Protein AF-A0A7V9N2S7-F1 (afdb_monomer)

Mean predicted aligned error: 4.81 Å

Sequence (140 aa):
MVDDIVEALSARYGKDWARDTGANVRFAIEAERLVSNITDAHMIGEPEIEEYHVTLQFWVDRPISDLMTADRVAFEIFARISIEIFYSERRFVEGAIVYPFVTGTSRHGHSGSVILAGPHAAEFSERFRQRLVGGPRFHA

Structure (mmCIF, N/CA/C/O backbone):
data_AF-A0A7V9N2S7-F1
#
_entry.id   AF-A0A7V9N2S7-F1
#
loop_
_atom_site.group_PDB
_atom_site.id
_atom_site.type_symbol
_atom_site.label_atom_id
_atom_site.label_alt_id
_atom_site.label_comp_id
_atom_site.label_asym_id
_atom_site.label_entity_id
_atom_site.label_seq_id
_atom_site.pdbx_PDB_ins_code
_atom_site.Cartn_x
_atom_site.Cartn_y
_atom_site.Cartn_z
_atom_site.occupancy
_atom_site.B_iso_or_equiv
_atom_site.auth_seq_id
_atom_site.auth_comp_id
_atom_site.auth_asym_id
_atom_site.auth_atom_id
_atom_site.pdbx_PDB_model_num
ATOM 1 N N . MET A 1 1 ? 11.698 -10.371 3.401 1.00 85.31 1 MET A N 1
ATOM 2 C CA . MET A 1 1 ? 10.676 -11.022 2.552 1.00 85.31 1 MET A CA 1
ATOM 3 C C . MET A 1 1 ? 10.270 -10.128 1.389 1.00 85.31 1 MET A C 1
ATOM 5 O O . MET A 1 1 ? 10.692 -10.443 0.289 1.00 85.31 1 MET A O 1
ATOM 9 N N . VAL A 1 2 ? 9.554 -9.003 1.576 1.00 92.31 2 VAL A N 1
ATOM 10 C CA . VAL A 1 2 ? 9.367 -8.018 0.472 1.00 92.31 2 VAL A CA 1
ATOM 11 C C . VAL A 1 2 ? 10.697 -7.606 -0.168 1.00 92.31 2 VAL A C 1
ATOM 13 O O . VAL A 1 2 ? 10.810 -7.648 -1.388 1.00 92.31 2 VAL A O 1
ATOM 16 N N . ASP A 1 3 ? 11.711 -7.289 0.637 1.00 91.81 3 ASP A N 1
ATOM 17 C CA . ASP A 1 3 ? 13.019 -6.856 0.123 1.00 91.81 3 ASP A CA 1
ATOM 18 C C . ASP A 1 3 ? 13.698 -7.944 -0.722 1.00 91.81 3 ASP A C 1
ATOM 20 O O . ASP A 1 3 ? 14.255 -7.651 -1.777 1.00 91.81 3 ASP A O 1
ATOM 24 N N . ASP A 1 4 ? 13.551 -9.214 -0.328 1.00 95.25 4 ASP A N 1
ATOM 25 C CA . ASP A 1 4 ? 14.066 -10.365 -1.082 1.00 95.25 4 ASP A CA 1
ATOM 26 C C . ASP A 1 4 ? 13.352 -10.501 -2.441 1.00 95.25 4 ASP A C 1
ATOM 28 O O . ASP A 1 4 ? 13.965 -10.847 -3.451 1.00 95.25 4 ASP A O 1
ATOM 32 N N . ILE A 1 5 ? 12.047 -10.196 -2.491 1.00 96.00 5 ILE A N 1
ATOM 33 C CA . ILE A 1 5 ? 11.273 -10.158 -3.739 1.00 96.00 5 ILE A CA 1
ATOM 34 C C . ILE A 1 5 ? 11.741 -9.002 -4.630 1.00 96.00 5 ILE A C 1
ATOM 36 O O . ILE A 1 5 ? 11.928 -9.205 -5.831 1.00 96.00 5 ILE A O 1
ATOM 40 N N . VAL A 1 6 ? 11.980 -7.812 -4.067 1.00 95.12 6 VAL A N 1
ATOM 41 C CA . VAL A 1 6 ? 12.543 -6.671 -4.812 1.00 95.12 6 VAL A CA 1
ATOM 42 C C . VAL A 1 6 ? 13.917 -7.023 -5.376 1.00 95.12 6 VAL A C 1
ATOM 44 O O . VAL A 1 6 ? 14.176 -6.756 -6.552 1.00 95.12 6 VAL A O 1
ATOM 47 N N . GLU A 1 7 ? 14.786 -7.649 -4.583 1.00 95.75 7 GLU A N 1
ATOM 48 C CA . GLU A 1 7 ? 16.115 -8.081 -5.015 1.00 95.75 7 GLU A CA 1
ATOM 49 C C . GLU A 1 7 ? 16.024 -9.100 -6.158 1.00 95.75 7 GLU A C 1
ATOM 51 O O . GLU A 1 7 ? 16.657 -8.918 -7.201 1.00 95.75 7 GLU A O 1
ATOM 56 N N . ALA A 1 8 ? 15.179 -10.125 -6.019 1.00 96.75 8 ALA A N 1
ATOM 57 C CA . ALA A 1 8 ? 14.982 -11.145 -7.045 1.00 96.75 8 ALA A CA 1
ATOM 58 C C . ALA A 1 8 ? 14.440 -10.562 -8.363 1.00 96.75 8 ALA A C 1
ATOM 60 O O . ALA A 1 8 ? 14.900 -10.924 -9.451 1.00 96.75 8 ALA A O 1
ATOM 61 N N . LEU A 1 9 ? 13.477 -9.641 -8.287 1.00 96.56 9 LEU A N 1
ATOM 62 C CA . LEU A 1 9 ? 12.905 -8.984 -9.463 1.00 96.56 9 LEU A CA 1
ATOM 63 C C . LEU A 1 9 ? 13.897 -8.007 -10.104 1.00 96.56 9 LEU A C 1
ATOM 65 O O . LEU A 1 9 ? 14.000 -7.970 -11.328 1.00 96.56 9 LEU A O 1
ATOM 69 N N . SER A 1 10 ? 14.698 -7.301 -9.306 1.00 96.38 10 SER A N 1
ATOM 70 C CA . SER A 1 10 ? 15.764 -6.422 -9.802 1.00 96.38 10 SER A CA 1
ATOM 71 C C . SER A 1 10 ? 16.902 -7.220 -10.451 1.00 96.38 10 SER A C 1
ATOM 73 O O . SER A 1 10 ? 17.447 -6.818 -11.477 1.00 96.38 10 SER A O 1
ATOM 75 N N . ALA A 1 11 ? 17.233 -8.404 -9.931 1.00 97.19 11 ALA A N 1
ATOM 76 C CA . ALA A 1 11 ? 18.180 -9.309 -10.582 1.00 97.19 11 ALA A CA 1
ATOM 77 C C . ALA A 1 11 ? 17.673 -9.792 -11.955 1.00 97.19 11 ALA A C 1
ATOM 79 O O . ALA A 1 11 ? 18.472 -10.013 -12.865 1.00 97.19 11 ALA A O 1
ATOM 80 N N . ARG A 1 12 ? 16.350 -9.929 -12.117 1.00 96.81 12 ARG A N 1
ATOM 81 C CA . ARG A 1 12 ? 15.704 -10.379 -13.358 1.00 96.81 12 ARG A CA 1
ATOM 82 C C . ARG A 1 12 ? 15.500 -9.265 -14.389 1.00 96.81 12 ARG A C 1
ATOM 84 O O . ARG A 1 12 ? 15.731 -9.502 -15.571 1.00 96.81 12 ARG A O 1
ATOM 91 N N . TYR A 1 13 ? 15.023 -8.096 -13.966 1.00 96.50 13 TYR A N 1
ATOM 92 C CA . TYR A 1 13 ? 14.586 -7.010 -14.855 1.00 96.50 13 TYR A CA 1
ATOM 93 C C . TYR A 1 13 ? 15.558 -5.823 -14.914 1.00 96.50 13 TYR A C 1
ATOM 95 O O . TYR A 1 13 ? 15.420 -4.967 -15.784 1.00 96.50 13 TYR A O 1
ATOM 103 N N . GLY A 1 14 ? 16.573 -5.791 -14.047 1.00 96.62 14 GLY A N 1
ATOM 104 C CA . GLY A 1 14 ? 17.611 -4.761 -14.005 1.00 96.62 14 GLY A CA 1
ATOM 105 C C . GLY A 1 14 ? 17.764 -4.153 -12.610 1.00 96.62 14 GLY A C 1
ATOM 106 O O . GLY A 1 14 ? 16.790 -3.980 -11.883 1.00 96.62 14 GLY A O 1
ATOM 107 N N . LYS A 1 15 ? 18.997 -3.793 -12.231 1.00 93.31 15 LYS A N 1
ATOM 108 C CA . LYS A 1 15 ? 19.309 -3.280 -10.880 1.00 93.31 15 LYS A CA 1
ATOM 109 C C . LYS A 1 15 ? 18.559 -1.994 -10.513 1.00 93.31 15 LYS A C 1
ATOM 111 O O . LYS A 1 15 ? 18.319 -1.758 -9.334 1.00 93.31 15 LYS A O 1
ATOM 116 N N . ASP A 1 16 ? 18.176 -1.206 -11.513 1.00 93.19 16 ASP A N 1
ATOM 117 C CA . ASP A 1 16 ? 17.456 0.057 -11.334 1.00 93.19 16 ASP A CA 1
ATOM 118 C C . ASP A 1 16 ? 15.935 -0.089 -11.509 1.00 93.19 16 ASP A C 1
ATOM 120 O O . ASP A 1 16 ? 15.214 0.903 -11.489 1.00 93.19 16 ASP A O 1
ATOM 124 N N . TRP A 1 17 ? 15.427 -1.319 -11.655 1.00 95.94 17 TRP A N 1
ATOM 125 C CA . TRP A 1 17 ? 14.020 -1.601 -11.961 1.00 95.94 17 TRP A CA 1
ATOM 126 C C . TRP A 1 17 ? 13.040 -0.941 -10.979 1.00 95.94 17 TRP A C 1
ATOM 128 O O . TRP A 1 17 ? 12.066 -0.336 -11.419 1.00 95.94 17 TRP A O 1
ATOM 138 N N . ALA A 1 18 ? 13.321 -0.997 -9.672 1.00 93.81 18 ALA A N 1
ATOM 139 C CA . ALA A 1 18 ? 12.513 -0.351 -8.629 1.00 93.81 18 ALA A CA 1
ATOM 140 C C . ALA A 1 18 ? 12.963 1.087 -8.281 1.00 93.81 18 ALA A C 1
ATOM 142 O O . ALA A 1 18 ? 12.350 1.746 -7.444 1.00 93.81 18 ALA A O 1
ATOM 143 N N . ARG A 1 19 ? 14.048 1.582 -8.898 1.00 94.81 19 ARG A N 1
ATOM 144 C CA . ARG A 1 19 ? 14.729 2.845 -8.539 1.00 94.81 19 ARG A CA 1
ATOM 145 C C . ARG A 1 19 ? 14.516 3.967 -9.554 1.00 94.81 19 ARG A C 1
ATOM 147 O O . ARG A 1 19 ? 15.190 4.993 -9.504 1.00 94.81 19 ARG A O 1
ATOM 154 N N . ASP A 1 20 ? 13.583 3.798 -10.484 1.00 94.50 20 ASP A N 1
ATOM 155 C CA . ASP A 1 20 ? 13.221 4.859 -11.420 1.00 94.50 20 ASP A CA 1
ATOM 156 C C . ASP A 1 20 ? 12.347 5.907 -10.712 1.00 94.50 20 ASP A C 1
ATOM 158 O O . ASP A 1 20 ? 11.137 5.731 -10.548 1.00 94.50 20 ASP A O 1
ATOM 162 N N . THR A 1 21 ? 12.958 7.027 -10.304 1.00 94.38 21 THR A N 1
ATOM 163 C CA . THR A 1 21 ? 12.261 8.147 -9.646 1.00 94.38 21 THR A CA 1
ATOM 164 C C . THR A 1 21 ? 11.068 8.635 -10.456 1.00 94.38 21 THR A C 1
ATOM 166 O O . THR A 1 21 ? 10.004 8.898 -9.901 1.00 94.38 21 THR A O 1
ATOM 169 N N . GLY A 1 22 ? 11.226 8.766 -11.775 1.00 95.25 22 GLY A N 1
ATOM 170 C CA . GLY A 1 22 ? 10.173 9.289 -12.637 1.00 95.25 22 GLY A CA 1
ATOM 171 C C . GLY A 1 22 ? 8.987 8.333 -12.715 1.00 95.25 22 GLY A C 1
ATOM 172 O O . GLY A 1 22 ? 7.838 8.776 -12.713 1.00 95.25 22 GLY A O 1
ATOM 173 N N . ALA A 1 23 ? 9.253 7.028 -12.769 1.00 95.31 23 ALA A N 1
ATOM 174 C CA . ALA A 1 23 ? 8.216 6.007 -12.726 1.00 95.31 23 ALA A CA 1
ATOM 175 C C . ALA A 1 23 ? 7.514 5.967 -11.362 1.00 95.31 23 ALA A C 1
ATOM 177 O O . ALA A 1 23 ? 6.287 5.932 -11.335 1.00 95.31 23 ALA A O 1
ATOM 178 N N . ASN A 1 24 ? 8.258 6.051 -10.256 1.00 96.69 24 ASN A N 1
ATOM 179 C CA . ASN A 1 24 ? 7.692 6.044 -8.904 1.00 96.69 24 ASN A CA 1
ATOM 180 C C . ASN A 1 24 ? 6.831 7.281 -8.619 1.00 96.69 24 ASN A C 1
ATOM 182 O O . ASN A 1 24 ? 5.743 7.142 -8.070 1.00 96.69 24 ASN A O 1
ATOM 186 N N . VAL A 1 25 ? 7.245 8.471 -9.069 1.00 97.00 25 VAL A N 1
ATOM 187 C CA . VAL A 1 25 ? 6.427 9.693 -8.961 1.00 97.00 25 VAL A CA 1
ATOM 188 C C . VAL A 1 25 ? 5.125 9.559 -9.751 1.00 97.00 25 VAL A C 1
ATOM 190 O O . VAL A 1 25 ? 4.054 9.856 -9.229 1.00 97.00 25 VAL A O 1
ATOM 193 N N . ARG A 1 26 ? 5.183 9.072 -11.000 1.00 96.69 26 ARG A N 1
ATOM 194 C CA . ARG A 1 26 ? 3.966 8.848 -11.802 1.00 96.69 26 ARG A CA 1
ATOM 195 C C . ARG A 1 26 ? 3.048 7.808 -11.169 1.00 96.69 26 ARG A C 1
ATOM 197 O O . ARG A 1 26 ? 1.838 8.004 -11.166 1.00 96.69 26 ARG A O 1
ATOM 204 N N . PHE A 1 27 ? 3.618 6.725 -10.647 1.00 96.88 27 PHE A N 1
ATOM 205 C CA . PHE A 1 27 ? 2.868 5.692 -9.944 1.00 96.88 27 PHE A CA 1
ATOM 206 C C . PHE A 1 27 ? 2.169 6.254 -8.707 1.00 96.88 27 PHE A C 1
ATOM 208 O O . PHE A 1 27 ? 0.988 5.996 -8.533 1.00 96.88 27 PHE A O 1
ATOM 215 N N . ALA A 1 28 ? 2.855 7.054 -7.891 1.00 96.62 28 ALA A N 1
ATOM 216 C CA . ALA A 1 28 ? 2.289 7.647 -6.684 1.00 96.62 28 ALA A CA 1
ATOM 217 C C . ALA A 1 28 ? 1.089 8.562 -6.989 1.00 96.62 28 ALA A C 1
ATOM 219 O O . ALA A 1 28 ? 0.022 8.380 -6.406 1.00 96.62 28 ALA A O 1
ATOM 220 N N . ILE A 1 29 ? 1.236 9.471 -7.961 1.00 96.44 29 ILE A N 1
ATOM 221 C CA . ILE A 1 29 ? 0.159 10.373 -8.412 1.00 96.44 29 ILE A CA 1
ATOM 222 C C . ILE A 1 29 ? -1.045 9.573 -8.928 1.00 96.44 29 ILE A C 1
ATOM 224 O O . ILE A 1 29 ? -2.200 9.870 -8.622 1.00 96.44 29 ILE A O 1
ATOM 228 N N . GLU A 1 30 ? -0.789 8.544 -9.734 1.00 95.88 30 GLU A N 1
ATOM 229 C CA . GLU A 1 30 ? -1.859 7.724 -10.294 1.00 95.88 30 GLU A CA 1
ATOM 230 C C . GLU A 1 30 ? -2.526 6.852 -9.221 1.00 95.88 30 GLU A C 1
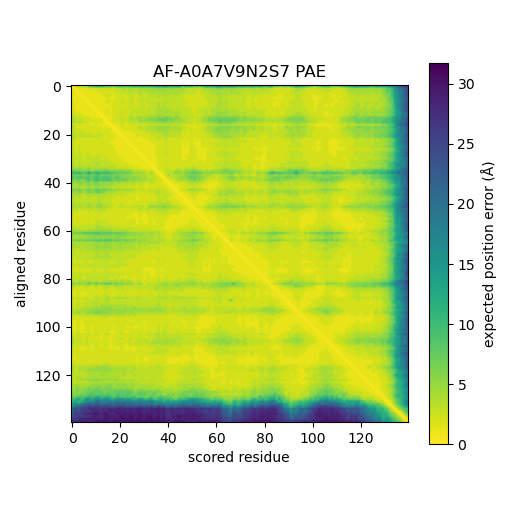ATOM 232 O O . GLU A 1 30 ? -3.749 6.714 -9.214 1.00 95.88 30 GLU A O 1
ATOM 237 N N . ALA A 1 31 ? -1.750 6.313 -8.279 1.00 95.75 31 ALA A N 1
ATOM 238 C CA . ALA A 1 31 ? -2.255 5.545 -7.152 1.00 95.75 31 ALA A CA 1
ATOM 239 C C . ALA A 1 31 ? -3.209 6.387 -6.300 1.00 95.75 31 ALA A C 1
ATOM 241 O O . ALA A 1 31 ? -4.330 5.942 -6.066 1.00 95.75 31 ALA A O 1
ATOM 242 N N . GLU A 1 32 ? -2.821 7.609 -5.921 1.00 95.56 32 GLU A N 1
ATOM 243 C CA . GLU A 1 32 ? -3.676 8.568 -5.203 1.00 95.56 32 GLU A CA 1
ATOM 244 C C . GLU A 1 32 ? -5.020 8.775 -5.918 1.00 95.56 32 GLU A C 1
ATOM 246 O O . GLU A 1 32 ? -6.098 8.648 -5.328 1.00 95.56 32 GLU A O 1
ATOM 251 N N . ARG A 1 33 ? -4.971 9.015 -7.232 1.00 94.56 33 ARG A N 1
ATOM 252 C CA . ARG A 1 33 ? -6.170 9.211 -8.049 1.00 94.56 33 ARG A CA 1
ATOM 253 C C . ARG A 1 33 ? -7.073 7.978 -8.036 1.00 94.56 33 ARG A C 1
ATOM 255 O O . ARG A 1 33 ? -8.291 8.109 -7.892 1.00 94.56 33 ARG A O 1
ATOM 262 N N . LEU A 1 34 ? -6.494 6.790 -8.199 1.00 94.38 34 LEU A N 1
ATOM 263 C CA . LEU A 1 34 ? -7.229 5.528 -8.276 1.00 94.38 34 LEU A CA 1
ATOM 264 C C . LEU A 1 34 ? -7.878 5.154 -6.938 1.00 94.38 34 LEU A C 1
ATOM 266 O O . LEU A 1 34 ? -9.001 4.650 -6.931 1.00 94.38 34 LEU A O 1
ATOM 270 N N . VAL A 1 35 ? -7.216 5.433 -5.815 1.00 94.00 35 VAL A N 1
ATOM 271 C CA . VAL A 1 35 ? -7.668 5.051 -4.462 1.00 94.00 35 VAL A CA 1
ATOM 272 C C . VAL A 1 35 ? -8.565 6.091 -3.785 1.00 94.00 35 VAL A C 1
ATOM 274 O O . VAL A 1 35 ? -9.058 5.849 -2.687 1.00 94.00 35 VAL A O 1
ATOM 277 N N . SER A 1 36 ? -8.834 7.216 -4.450 1.00 88.69 36 SER A N 1
ATOM 278 C CA . SER A 1 36 ? -9.647 8.328 -3.927 1.00 88.69 36 SER A CA 1
ATOM 279 C C . SER A 1 36 ? -11.067 7.950 -3.476 1.00 88.69 36 SER A C 1
ATOM 281 O O . SER A 1 36 ? -11.627 8.613 -2.610 1.00 88.69 36 SER A O 1
ATOM 283 N N . ASN A 1 37 ? -11.650 6.879 -4.028 1.00 85.25 37 ASN A N 1
ATOM 284 C CA . ASN A 1 37 ? -13.023 6.435 -3.748 1.00 85.25 37 ASN A CA 1
ATOM 285 C C . ASN A 1 37 ? -13.063 4.994 -3.214 1.00 85.25 37 ASN A C 1
ATOM 287 O O . ASN A 1 37 ? -13.764 4.128 -3.753 1.00 85.25 37 ASN A O 1
ATOM 291 N N . ILE A 1 38 ? -12.254 4.702 -2.200 1.00 89.88 38 ILE A N 1
ATOM 292 C CA . ILE A 1 38 ? -12.288 3.409 -1.513 1.00 89.88 38 ILE A CA 1
ATOM 293 C C . ILE A 1 38 ? -13.405 3.388 -0.478 1.00 89.88 38 ILE A C 1
ATOM 295 O O . ILE A 1 38 ? -13.712 4.385 0.171 1.00 89.88 38 ILE A O 1
ATOM 299 N N . THR A 1 39 ? -14.058 2.235 -0.368 1.00 85.44 39 THR A N 1
ATOM 300 C CA . THR A 1 39 ? -15.088 2.023 0.644 1.00 85.44 39 THR A CA 1
ATOM 301 C C . THR A 1 39 ? -14.412 1.615 1.952 1.00 85.44 39 THR A C 1
ATOM 303 O O . THR A 1 39 ? -13.484 0.815 1.947 1.00 85.44 39 THR A O 1
ATOM 306 N N . ASP A 1 40 ? -14.884 2.137 3.083 1.00 87.62 40 ASP A N 1
ATOM 307 C CA . ASP A 1 40 ? -14.424 1.780 4.441 1.00 87.62 40 ASP A CA 1
ATOM 308 C C . ASP A 1 40 ? -13.028 2.287 4.835 1.00 87.62 40 ASP A C 1
ATOM 310 O O . ASP A 1 40 ? -12.587 2.027 5.960 1.00 87.62 40 ASP A O 1
ATOM 314 N N . ALA A 1 41 ? -12.350 3.020 3.954 1.00 93.44 41 ALA A N 1
ATOM 315 C CA . ALA A 1 41 ? -11.123 3.730 4.271 1.00 93.44 41 ALA A CA 1
ATOM 316 C C . ALA A 1 41 ? -10.926 4.934 3.347 1.00 93.44 41 ALA A C 1
ATOM 318 O O . ALA A 1 41 ? -11.252 4.872 2.161 1.00 93.44 41 ALA A O 1
ATOM 319 N N . HIS A 1 42 ? -10.313 5.992 3.869 1.00 94.94 42 HIS A N 1
ATOM 320 C CA . HIS A 1 42 ? -9.921 7.163 3.090 1.00 94.94 42 HIS A CA 1
ATOM 321 C C . HIS A 1 42 ? -8.427 7.433 3.230 1.00 94.94 42 HIS A C 1
ATOM 323 O O . HIS A 1 42 ? -7.838 7.208 4.287 1.00 94.94 42 HIS A O 1
ATOM 329 N N . MET A 1 43 ? -7.800 7.896 2.150 1.00 95.44 43 MET A N 1
ATOM 330 C CA . MET A 1 43 ? -6.383 8.243 2.166 1.00 95.44 43 MET A CA 1
ATOM 331 C C . MET A 1 43 ? -6.148 9.477 3.052 1.00 95.44 43 MET A C 1
ATOM 333 O O . MET A 1 43 ? -6.946 10.415 3.047 1.00 95.44 43 MET A O 1
ATOM 337 N N . ILE A 1 44 ? -5.071 9.459 3.836 1.00 93.56 44 ILE A N 1
ATOM 338 C CA . ILE A 1 44 ? -4.635 10.567 4.686 1.00 93.56 44 ILE A CA 1
ATOM 339 C C . ILE A 1 44 ? -3.389 11.174 4.058 1.00 93.56 44 ILE A C 1
ATOM 341 O O . ILE A 1 44 ? -2.387 10.481 3.897 1.00 93.56 44 ILE A O 1
ATOM 345 N N . GLY A 1 45 ? -3.440 12.476 3.785 1.00 92.62 45 GLY A N 1
ATOM 346 C CA . GLY A 1 45 ? -2.325 13.178 3.159 1.00 92.62 45 GLY A CA 1
ATOM 347 C C . GLY A 1 45 ? -2.096 12.746 1.710 1.00 92.62 45 GLY A C 1
ATOM 348 O O . GLY A 1 45 ? -2.962 12.139 1.080 1.00 92.62 45 GLY A O 1
ATOM 349 N N . GLU A 1 46 ? -0.924 13.099 1.198 1.00 94.56 46 GLU A N 1
ATOM 350 C CA . GLU A 1 46 ? -0.461 12.756 -0.147 1.00 94.56 46 GLU A CA 1
ATOM 351 C C . GLU A 1 46 ? 0.454 11.518 -0.086 1.00 94.56 46 GLU A C 1
ATOM 353 O O . GLU A 1 46 ? 1.004 11.218 0.979 1.00 94.56 46 GLU A O 1
ATOM 358 N N . PRO A 1 47 ? 0.646 10.780 -1.196 1.00 96.50 47 PRO A N 1
ATOM 359 C CA . PRO A 1 47 ? 1.670 9.744 -1.259 1.00 96.50 47 PRO A CA 1
ATOM 360 C C . PRO A 1 47 ? 3.055 10.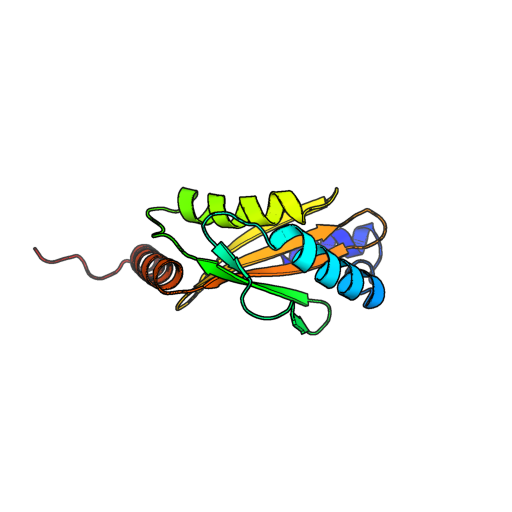289 -0.888 1.00 96.50 47 PRO A C 1
ATOM 362 O O . PRO A 1 47 ? 3.538 11.247 -1.493 1.00 96.50 47 PRO A O 1
ATOM 365 N N . GLU A 1 48 ? 3.738 9.630 0.041 1.00 97.06 48 GLU A N 1
ATOM 366 C CA . GLU A 1 48 ? 5.113 9.979 0.400 1.00 97.06 48 GLU A CA 1
ATOM 367 C C . GLU A 1 48 ? 6.092 9.099 -0.380 1.00 97.06 48 GLU A C 1
ATOM 369 O O . GLU A 1 48 ? 5.862 7.900 -0.549 1.00 97.06 48 GLU A O 1
ATOM 374 N N . ILE A 1 49 ? 7.192 9.681 -0.864 1.00 96.38 49 ILE A N 1
ATOM 375 C CA . ILE A 1 49 ? 8.262 8.936 -1.536 1.00 96.38 49 ILE A CA 1
ATOM 376 C C . ILE A 1 49 ? 9.578 9.208 -0.818 1.00 96.38 49 ILE A C 1
ATOM 378 O O . ILE A 1 49 ? 10.115 10.313 -0.897 1.00 96.38 49 ILE A O 1
ATOM 382 N N . GL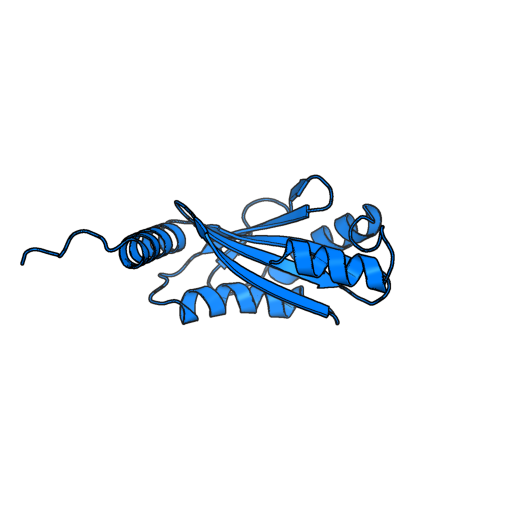U A 1 50 ? 10.128 8.180 -0.183 1.00 94.88 50 GLU A N 1
ATOM 383 C CA . GLU A 1 50 ? 11.431 8.224 0.482 1.00 94.88 50 GLU A CA 1
ATOM 384 C C . GLU A 1 50 ? 12.312 7.110 -0.082 1.00 94.88 50 GLU A C 1
ATOM 386 O O . GLU A 1 50 ? 11.903 5.958 -0.113 1.00 94.88 50 GLU A O 1
ATOM 391 N N . GLU A 1 51 ? 13.497 7.444 -0.602 1.00 92.06 51 GLU A N 1
ATOM 392 C CA . GLU A 1 51 ? 14.428 6.463 -1.193 1.00 92.06 51 GLU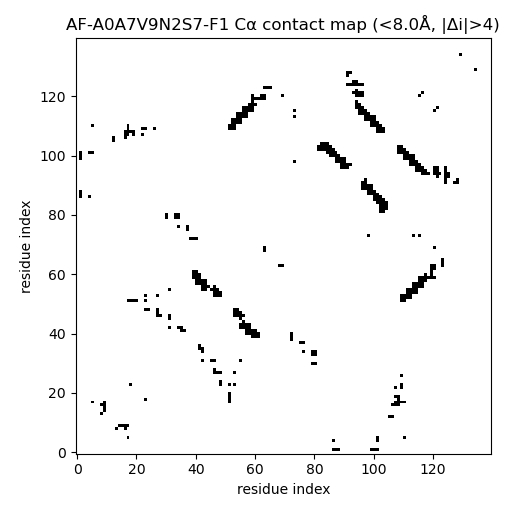 A CA 1
ATOM 393 C C . GLU A 1 51 ? 13.764 5.454 -2.161 1.00 92.06 51 GLU A C 1
ATOM 395 O O . GLU A 1 51 ? 14.042 4.257 -2.123 1.00 92.06 51 GLU A O 1
ATOM 400 N N . TYR A 1 52 ? 12.889 5.937 -3.055 1.00 92.62 52 TYR A N 1
ATOM 401 C CA . TYR A 1 52 ? 12.114 5.126 -4.020 1.00 92.62 52 TYR A CA 1
ATOM 402 C C . TYR A 1 52 ? 10.999 4.255 -3.414 1.00 92.62 52 TYR A C 1
ATOM 404 O O . TYR A 1 52 ? 10.327 3.531 -4.148 1.00 92.62 52 TYR A O 1
ATOM 412 N N . HIS A 1 53 ? 10.768 4.347 -2.107 1.00 95.94 53 HIS A N 1
ATOM 413 C CA . HIS A 1 53 ? 9.694 3.666 -1.397 1.00 95.94 53 HIS A CA 1
ATOM 414 C C . HIS A 1 53 ? 8.442 4.542 -1.346 1.00 95.94 53 HIS A C 1
ATOM 416 O O . HIS A 1 53 ? 8.493 5.660 -0.840 1.00 95.94 53 HIS A O 1
ATOM 422 N N . VAL A 1 54 ? 7.322 4.039 -1.871 1.00 97.19 54 VAL A N 1
ATOM 423 C CA . VAL A 1 54 ? 6.046 4.773 -1.921 1.00 97.19 54 VAL A CA 1
ATOM 424 C C . VAL A 1 54 ? 5.172 4.410 -0.722 1.00 97.19 54 VAL A C 1
ATOM 426 O O . VAL A 1 54 ? 4.748 3.263 -0.586 1.00 97.19 54 VAL A O 1
ATOM 429 N N . THR A 1 55 ? 4.839 5.380 0.120 1.00 98.19 55 THR A N 1
ATOM 430 C CA . THR A 1 55 ? 3.944 5.189 1.266 1.00 98.19 55 THR A CA 1
ATOM 431 C C . THR A 1 55 ? 2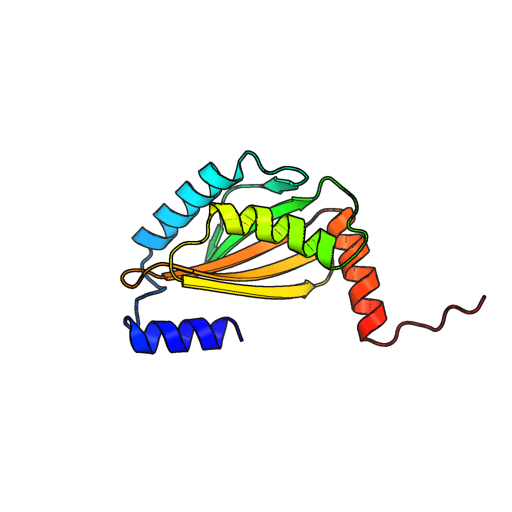.570 5.778 0.974 1.00 98.19 55 THR A C 1
ATOM 433 O O . THR A 1 55 ? 2.435 6.956 0.651 1.00 98.19 55 THR A O 1
ATOM 436 N N . LEU A 1 56 ? 1.536 4.947 1.111 1.00 97.94 56 LEU A N 1
ATOM 437 C CA . LEU A 1 56 ? 0.132 5.338 1.013 1.00 97.94 56 LEU A CA 1
ATOM 438 C C . LEU A 1 56 ? -0.538 5.081 2.362 1.00 97.94 56 LEU A C 1
ATOM 440 O O . LEU A 1 56 ? -0.678 3.927 2.779 1.00 97.94 56 LEU A O 1
ATOM 444 N N . GLN A 1 57 ? -0.950 6.138 3.055 1.00 97.56 57 GLN A N 1
ATOM 445 C CA . GLN A 1 57 ? -1.568 6.024 4.373 1.00 97.56 57 GLN A CA 1
ATOM 446 C C . GLN A 1 57 ? -3.085 6.182 4.289 1.00 97.56 57 GLN A C 1
ATOM 448 O O . GLN A 1 57 ? -3.586 7.096 3.648 1.00 97.56 57 GLN A O 1
ATOM 453 N N . PHE A 1 58 ? -3.822 5.306 4.966 1.00 97.81 58 PHE A N 1
ATOM 454 C CA . PHE A 1 58 ? -5.280 5.288 4.973 1.00 97.81 58 PHE A CA 1
ATOM 455 C C . PHE A 1 58 ? -5.825 5.280 6.396 1.00 97.81 58 PHE A C 1
ATOM 457 O O . PHE A 1 58 ? -5.361 4.526 7.252 1.00 97.81 58 PHE A O 1
ATOM 464 N N . TRP A 1 59 ? -6.854 6.083 6.638 1.00 97.31 59 TRP A N 1
ATOM 465 C CA . TRP A 1 59 ? -7.679 6.011 7.832 1.00 97.31 59 TRP A CA 1
ATOM 466 C C . TRP A 1 59 ? -8.779 4.979 7.609 1.00 97.31 59 TRP A C 1
ATOM 468 O O . TRP A 1 59 ? -9.523 5.071 6.635 1.00 97.31 59 TRP A O 1
ATOM 478 N N . VAL A 1 60 ? -8.895 3.999 8.503 1.00 96.81 60 VAL A N 1
ATOM 479 C CA . VAL A 1 60 ? -9.947 2.981 8.417 1.00 96.81 60 VAL A CA 1
ATOM 480 C C . VAL A 1 60 ? -11.209 3.475 9.121 1.00 96.81 60 VAL A C 1
ATOM 482 O O . VAL A 1 60 ? -11.196 3.738 10.325 1.00 96.81 60 VAL A O 1
ATOM 485 N N . ASP A 1 61 ? -12.313 3.544 8.379 1.00 93.88 61 ASP A N 1
ATOM 486 C CA . ASP A 1 61 ? -13.580 4.142 8.820 1.00 93.88 61 ASP A CA 1
ATOM 487 C C . ASP A 1 61 ? -14.502 3.161 9.552 1.00 93.88 61 ASP A C 1
ATOM 489 O O . ASP A 1 61 ? -15.482 3.570 10.177 1.00 93.88 61 ASP A O 1
ATOM 493 N N . ARG A 1 62 ? -14.214 1.854 9.484 1.00 91.94 62 ARG A N 1
ATOM 494 C CA . ARG A 1 62 ? -15.009 0.814 10.151 1.00 91.94 62 ARG A CA 1
ATOM 495 C C . ARG A 1 62 ? -14.176 -0.112 11.037 1.00 91.94 62 ARG A C 1
ATOM 497 O O . ARG A 1 62 ? -13.002 -0.345 10.755 1.00 91.94 62 ARG A O 1
ATOM 504 N N . PRO A 1 63 ? -14.784 -0.710 12.077 1.00 93.62 63 PRO A N 1
ATOM 505 C CA . PRO A 1 63 ? -14.122 -1.711 12.903 1.00 93.62 63 PRO A CA 1
ATOM 506 C C . PRO A 1 63 ? -13.563 -2.885 12.092 1.00 93.62 63 PRO A C 1
ATOM 508 O O . PRO A 1 63 ? -14.248 -3.455 11.244 1.00 93.62 63 PRO A O 1
ATOM 511 N N . ILE A 1 64 ? -12.341 -3.297 12.428 1.00 93.62 64 ILE A N 1
ATOM 512 C CA . ILE A 1 64 ? -11.717 -4.514 11.908 1.00 93.62 64 ILE A CA 1
ATOM 513 C C . ILE A 1 64 ? -11.992 -5.649 12.903 1.00 93.62 64 ILE A C 1
ATOM 515 O O . ILE A 1 64 ? -11.453 -5.665 14.014 1.00 93.62 64 ILE A O 1
ATOM 519 N N . SER A 1 65 ? -12.863 -6.587 12.527 1.00 91.44 65 SER A N 1
ATOM 520 C CA . SER A 1 65 ? -13.247 -7.725 13.377 1.00 91.44 65 SER A CA 1
ATOM 521 C C . SER A 1 65 ? -12.212 -8.848 13.381 1.00 91.44 65 SER A C 1
ATOM 523 O O . SER A 1 65 ? -12.035 -9.536 14.388 1.00 91.44 65 SER A O 1
ATOM 525 N N . ASP A 1 66 ? -11.529 -9.043 12.257 1.00 91.62 66 ASP A N 1
ATOM 526 C CA . ASP A 1 66 ? -10.657 -10.182 11.995 1.00 91.62 66 ASP A CA 1
ATOM 527 C C . ASP A 1 66 ? -9.635 -9.870 10.889 1.00 91.62 66 ASP A C 1
ATOM 529 O O . ASP A 1 66 ? -9.643 -8.807 10.265 1.00 91.62 66 ASP A O 1
ATOM 533 N N . LEU A 1 67 ? -8.739 -10.833 10.653 1.00 91.38 67 LEU A N 1
ATOM 534 C CA . LEU A 1 67 ? -7.695 -10.740 9.633 1.00 91.38 67 LEU A CA 1
ATOM 535 C C . LEU A 1 67 ? -8.261 -10.571 8.221 1.00 91.38 67 LEU A C 1
ATOM 537 O O . LEU A 1 67 ? -7.699 -9.819 7.434 1.00 91.38 67 LEU A O 1
ATOM 541 N N . MET A 1 68 ? -9.373 -11.242 7.909 1.00 93.31 68 MET A N 1
ATOM 542 C CA . MET A 1 68 ? -9.985 -11.172 6.581 1.00 93.31 68 MET A CA 1
ATOM 543 C C . MET A 1 68 ? -10.558 -9.782 6.315 1.00 93.31 68 MET A C 1
ATOM 545 O O . MET A 1 68 ? -10.496 -9.293 5.194 1.00 93.31 68 MET A O 1
ATOM 549 N N . THR A 1 69 ? -11.074 -9.117 7.345 1.00 93.00 69 THR A N 1
ATOM 550 C CA . THR A 1 69 ? -11.580 -7.747 7.255 1.00 93.00 69 THR A CA 1
ATOM 551 C C . THR A 1 69 ? -10.447 -6.758 7.009 1.00 93.00 69 THR A C 1
ATOM 553 O O . THR A 1 69 ? -10.589 -5.885 6.155 1.00 93.00 69 THR A O 1
ATOM 556 N N . AL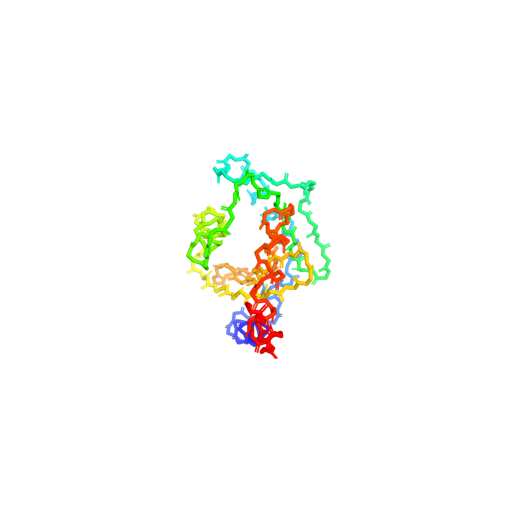A A 1 70 ? -9.312 -6.921 7.695 1.00 93.12 70 ALA A N 1
ATOM 557 C CA . ALA A 1 70 ? -8.121 -6.111 7.442 1.00 93.12 70 ALA A CA 1
ATOM 558 C C . ALA A 1 70 ? -7.599 -6.309 6.011 1.00 93.12 70 ALA A C 1
ATOM 560 O O . ALA A 1 70 ? -7.314 -5.333 5.317 1.00 93.12 70 ALA A O 1
ATOM 561 N N . ASP A 1 71 ? -7.512 -7.567 5.566 1.00 95.44 71 ASP A N 1
ATOM 562 C CA . ASP A 1 71 ? -7.053 -7.905 4.218 1.00 95.44 71 ASP A CA 1
ATOM 563 C C . ASP A 1 71 ? -8.027 -7.388 3.166 1.00 95.44 71 ASP A C 1
ATOM 565 O O . ASP A 1 71 ? -7.595 -6.865 2.151 1.00 95.44 71 ASP A O 1
ATOM 569 N N . ARG A 1 72 ? -9.340 -7.452 3.404 1.00 94.94 72 ARG A N 1
ATOM 570 C CA . ARG A 1 72 ? -10.345 -6.925 2.473 1.00 94.94 72 ARG A CA 1
ATOM 571 C C . ARG A 1 72 ? -10.115 -5.444 2.173 1.00 94.94 72 ARG A C 1
ATOM 573 O O . ARG A 1 72 ? -10.126 -5.077 1.005 1.00 94.94 72 ARG A O 1
ATOM 580 N N . VAL A 1 73 ? -9.866 -4.622 3.196 1.00 94.06 73 VAL A N 1
ATOM 581 C CA . VAL A 1 73 ? -9.575 -3.186 3.014 1.00 94.06 73 VAL A CA 1
ATOM 582 C C . VAL A 1 73 ? -8.278 -2.994 2.222 1.00 94.06 73 VAL A C 1
ATOM 584 O O . VAL A 1 73 ? -8.253 -2.259 1.238 1.00 94.06 73 VAL A O 1
ATOM 587 N N . ALA A 1 74 ? -7.209 -3.701 2.597 1.00 95.88 74 ALA A N 1
ATOM 588 C CA . ALA A 1 74 ? -5.923 -3.597 1.907 1.00 95.88 74 ALA A CA 1
ATOM 589 C C . ALA A 1 74 ? -5.994 -4.068 0.445 1.00 95.88 74 ALA A C 1
ATOM 591 O O . ALA A 1 74 ? -5.485 -3.409 -0.457 1.00 95.88 74 ALA A O 1
ATOM 592 N N . PHE A 1 75 ? -6.657 -5.189 0.177 1.00 95.50 75 PHE A N 1
ATOM 593 C CA . PHE A 1 75 ? -6.782 -5.743 -1.167 1.00 95.50 75 PHE A CA 1
ATOM 594 C C . PHE A 1 75 ? -7.774 -4.970 -2.031 1.00 95.50 75 PHE A C 1
ATOM 596 O O . PHE A 1 75 ? -7.641 -4.988 -3.250 1.00 95.50 75 PHE A O 1
ATOM 603 N N . GLU A 1 76 ? -8.713 -4.237 -1.437 1.00 95.44 76 GLU A N 1
ATOM 604 C CA . GLU A 1 76 ? -9.510 -3.256 -2.165 1.00 95.44 76 GLU A CA 1
ATOM 605 C C . GLU A 1 76 ? -8.628 -2.099 -2.693 1.00 95.44 76 GLU A C 1
ATOM 607 O O . GLU A 1 76 ? -8.815 -1.651 -3.830 1.00 95.44 76 GLU A O 1
ATOM 612 N N . ILE A 1 77 ? -7.618 -1.669 -1.925 1.00 96.25 77 ILE A N 1
ATOM 613 C CA . ILE A 1 77 ? -6.586 -0.719 -2.379 1.00 96.25 77 ILE A CA 1
ATOM 614 C C . ILE A 1 77 ? -5.736 -1.359 -3.486 1.00 96.25 77 ILE A C 1
ATOM 616 O O . ILE A 1 77 ? -5.636 -0.817 -4.588 1.00 96.25 77 ILE A O 1
ATOM 620 N N . PHE A 1 78 ? -5.175 -2.547 -3.235 1.00 96.94 78 PHE A N 1
ATOM 621 C CA . PHE A 1 78 ? -4.305 -3.234 -4.195 1.00 96.94 78 PHE A CA 1
ATOM 622 C C . PHE A 1 78 ? -5.004 -3.589 -5.507 1.00 96.94 78 PHE A C 1
ATOM 624 O O . PHE A 1 78 ? -4.405 -3.450 -6.566 1.00 96.94 78 PHE A O 1
ATOM 631 N N . ALA A 1 79 ? -6.289 -3.943 -5.485 1.00 95.25 79 ALA A N 1
ATOM 632 C CA . ALA A 1 79 ? -7.060 -4.199 -6.701 1.00 95.25 79 ALA A CA 1
ATOM 633 C C . ALA A 1 79 ? -7.086 -3.000 -7.667 1.00 95.25 79 ALA A C 1
ATOM 635 O O . ALA A 1 79 ? -7.338 -3.184 -8.856 1.00 95.25 79 ALA A O 1
ATOM 636 N N . ARG A 1 80 ? -6.834 -1.783 -7.167 1.00 95.38 80 ARG A N 1
ATOM 637 C CA . ARG A 1 80 ? -6.788 -0.560 -7.971 1.00 95.38 80 ARG A CA 1
ATOM 638 C C . ARG A 1 80 ? -5.376 -0.198 -8.428 1.00 95.38 80 ARG A C 1
ATOM 640 O O . ARG A 1 80 ? -5.234 0.310 -9.532 1.00 95.38 80 ARG A O 1
ATOM 647 N N . ILE A 1 81 ? -4.357 -0.432 -7.599 1.00 95.50 81 ILE A N 1
ATOM 648 C CA . ILE A 1 81 ? -2.985 0.057 -7.850 1.00 95.50 81 ILE A CA 1
ATOM 649 C C . ILE A 1 81 ? -2.022 -1.019 -8.364 1.00 95.50 81 ILE A C 1
ATOM 651 O O . ILE A 1 81 ? -0.941 -0.699 -8.858 1.00 95.50 81 ILE A O 1
ATOM 655 N N . SER A 1 82 ? -2.375 -2.296 -8.229 1.00 94.12 82 SER A N 1
ATOM 656 C CA . SER A 1 82 ? -1.515 -3.394 -8.659 1.00 94.12 82 SER A CA 1
ATOM 657 C C . SER A 1 82 ? -1.482 -3.523 -10.180 1.00 94.12 82 SER A C 1
ATOM 659 O O . SER A 1 82 ? -2.483 -3.337 -10.869 1.00 94.12 82 SER A O 1
ATOM 661 N N . ILE A 1 83 ? -0.306 -3.862 -10.701 1.00 90.00 83 ILE A N 1
ATOM 662 C CA . ILE A 1 83 ? -0.027 -4.057 -12.126 1.00 90.00 83 ILE A CA 1
ATOM 663 C C . ILE A 1 83 ? 0.445 -5.518 -12.299 1.00 90.00 83 ILE A C 1
ATOM 665 O O . ILE A 1 83 ? 0.438 -6.282 -11.340 1.00 90.00 83 ILE A O 1
ATOM 669 N N . GLU A 1 84 ? 0.793 -5.934 -13.519 1.00 94.56 84 GLU A N 1
ATOM 670 C CA . GLU A 1 84 ? 1.191 -7.295 -13.935 1.00 94.56 84 GLU A CA 1
ATOM 671 C C . GLU A 1 84 ? 1.892 -8.153 -12.865 1.00 94.56 84 GLU A C 1
ATOM 673 O O . GLU A 1 84 ? 1.577 -9.334 -12.713 1.00 94.56 84 GLU A O 1
ATOM 678 N N . ILE A 1 85 ? 2.855 -7.576 -12.145 1.00 95.94 85 ILE A N 1
ATOM 679 C CA . ILE A 1 85 ? 3.539 -8.196 -11.012 1.00 95.94 85 ILE A CA 1
ATOM 680 C C . ILE A 1 85 ? 2.923 -7.646 -9.730 1.00 95.94 85 ILE A C 1
ATOM 682 O O . ILE A 1 85 ? 2.832 -6.432 -9.584 1.00 95.94 85 ILE A O 1
ATOM 686 N N . PHE A 1 86 ? 2.581 -8.515 -8.778 1.00 97.19 86 PHE A N 1
ATOM 687 C CA . PHE A 1 86 ? 2.134 -8.098 -7.452 1.00 97.19 86 PHE A CA 1
ATOM 688 C C . PHE A 1 86 ? 2.590 -9.073 -6.366 1.00 97.19 86 PHE A C 1
ATOM 690 O O . PHE A 1 86 ? 2.421 -10.288 -6.481 1.00 97.19 86 PHE A O 1
ATOM 697 N N . TYR A 1 87 ? 3.135 -8.518 -5.292 1.00 97.19 87 TYR A N 1
ATOM 698 C CA . TYR A 1 87 ? 3.397 -9.204 -4.038 1.00 97.19 87 TYR A CA 1
ATOM 699 C C . TYR A 1 87 ? 3.126 -8.235 -2.890 1.00 97.19 87 TYR A C 1
ATOM 701 O O . TYR A 1 87 ? 3.505 -7.069 -2.952 1.00 97.19 87 TYR A O 1
ATOM 709 N N . SER A 1 88 ? 2.514 -8.722 -1.819 1.00 97.38 88 SER A N 1
ATOM 710 C CA . SER A 1 88 ? 2.377 -7.969 -0.577 1.00 97.38 88 SER A CA 1
ATOM 711 C C . SER A 1 88 ? 2.436 -8.915 0.601 1.00 97.38 88 SER A C 1
ATOM 713 O O . SER A 1 88 ? 2.004 -10.065 0.503 1.00 97.38 88 SER A O 1
ATOM 715 N N . GLU A 1 89 ? 2.872 -8.404 1.738 1.00 95.25 89 GLU A N 1
ATOM 716 C CA . GLU A 1 89 ? 2.763 -9.107 3.007 1.00 95.25 89 GLU A CA 1
ATOM 717 C C . GLU A 1 89 ? 2.144 -8.198 4.055 1.00 95.25 89 GLU A C 1
ATOM 719 O O . GLU A 1 89 ? 2.136 -6.983 3.909 1.00 95.25 89 GLU A O 1
ATOM 724 N N . ARG A 1 90 ? 1.624 -8.788 5.126 1.00 95.38 90 ARG A N 1
ATOM 725 C CA . ARG A 1 90 ? 1.007 -8.046 6.223 1.00 95.38 90 ARG A CA 1
ATOM 726 C C . ARG A 1 90 ? 1.928 -8.036 7.431 1.00 95.38 90 ARG A C 1
ATOM 728 O O . ARG A 1 90 ? 2.405 -9.088 7.858 1.00 95.38 90 ARG A O 1
ATOM 735 N N . ARG A 1 91 ? 2.106 -6.864 8.034 1.00 94.69 91 ARG A N 1
ATOM 736 C CA . ARG A 1 91 ? 2.862 -6.649 9.270 1.00 94.69 91 ARG A CA 1
ATOM 737 C C . ARG A 1 91 ? 1.995 -5.890 10.276 1.00 94.69 91 ARG A C 1
ATOM 739 O O . ARG A 1 91 ? 1.400 -4.868 9.949 1.00 94.69 91 ARG A O 1
ATOM 746 N N . PHE A 1 92 ? 1.934 -6.387 11.508 1.00 93.44 92 PHE A N 1
ATOM 747 C CA . PHE A 1 92 ? 1.269 -5.697 12.615 1.00 93.44 92 PHE A CA 1
ATOM 748 C C . PHE A 1 92 ? 2.297 -4.890 13.393 1.00 93.44 92 PHE A C 1
ATOM 750 O O . PHE A 1 92 ? 3.248 -5.459 13.931 1.00 93.44 92 PHE A O 1
ATOM 757 N N . VAL A 1 93 ? 2.098 -3.579 13.455 1.00 93.00 93 VAL A N 1
ATOM 758 C CA . VAL A 1 93 ? 2.939 -2.659 14.226 1.00 93.00 93 VAL A CA 1
ATOM 759 C C . VAL A 1 93 ? 2.085 -1.943 15.263 1.00 93.00 93 VAL A C 1
ATOM 761 O O . VAL A 1 93 ? 0.858 -2.037 15.245 1.00 93.00 93 VAL A O 1
ATOM 764 N N . GLU A 1 94 ? 2.722 -1.258 16.202 1.00 91.50 94 GLU A N 1
ATOM 765 C CA . GLU A 1 94 ? 1.984 -0.468 17.184 1.00 91.50 94 GLU A CA 1
ATOM 766 C C . GLU A 1 94 ? 1.115 0.583 16.491 1.00 91.50 94 GLU A C 1
ATOM 768 O O . GLU A 1 94 ? 1.598 1.350 15.662 1.00 91.50 94 GLU A O 1
ATOM 773 N N . GLY A 1 95 ? -0.184 0.565 16.791 1.00 92.94 95 GLY A N 1
ATOM 774 C CA . GLY A 1 95 ? -1.142 1.537 16.263 1.00 92.94 95 GLY A CA 1
ATOM 775 C C . GLY A 1 95 ? -1.537 1.401 14.783 1.00 92.94 95 GLY A C 1
ATOM 776 O O . GLY A 1 95 ? -2.391 2.166 14.337 1.00 92.94 95 GLY A O 1
ATOM 777 N N . ALA A 1 96 ? -0.987 0.452 14.017 1.00 96.56 96 ALA A N 1
ATOM 778 C CA . ALA A 1 96 ? -1.296 0.320 12.588 1.00 96.56 96 ALA A CA 1
ATOM 779 C C . ALA A 1 96 ? -1.121 -1.105 12.036 1.00 96.56 96 ALA A C 1
ATOM 781 O O . ALA A 1 96 ? -0.455 -1.963 12.622 1.00 96.56 96 ALA A O 1
ATOM 782 N N . ILE A 1 97 ? -1.694 -1.340 10.854 1.00 97.31 97 ILE A N 1
ATOM 783 C CA . ILE A 1 97 ? -1.439 -2.529 10.034 1.00 97.31 97 ILE A CA 1
ATOM 784 C C . ILE A 1 97 ? -0.725 -2.066 8.767 1.00 97.31 97 ILE A C 1
ATOM 786 O O . ILE A 1 97 ? -1.255 -1.250 8.018 1.00 97.31 97 ILE A O 1
ATOM 790 N N . VAL A 1 98 ? 0.474 -2.582 8.524 1.00 97.75 98 VAL A N 1
ATOM 791 C CA . VAL A 1 98 ? 1.309 -2.188 7.386 1.00 97.75 98 VAL A CA 1
ATOM 792 C C . VAL A 1 98 ? 1.327 -3.317 6.372 1.00 97.75 98 VAL A C 1
ATOM 794 O O . VAL A 1 98 ? 1.570 -4.472 6.725 1.00 97.75 98 VAL A O 1
ATOM 797 N N . TYR A 1 99 ? 1.114 -2.973 5.109 1.00 98.06 99 TYR A N 1
ATOM 798 C CA . TYR A 1 99 ? 1.222 -3.877 3.976 1.00 98.06 99 TYR A CA 1
ATOM 799 C C . TYR A 1 99 ? 2.342 -3.413 3.048 1.00 98.06 99 TYR A C 1
ATOM 801 O O . TYR A 1 99 ? 2.078 -2.657 2.107 1.00 98.06 99 TYR A O 1
ATOM 809 N N . PRO A 1 100 ? 3.597 -3.826 3.302 1.00 97.94 100 PRO A N 1
ATOM 810 C CA . PRO A 1 100 ? 4.657 -3.652 2.329 1.00 97.94 100 PRO A CA 1
ATOM 811 C C . PRO A 1 100 ? 4.287 -4.399 1.050 1.00 97.94 100 PRO A C 1
ATOM 813 O O . PRO A 1 100 ? 3.808 -5.537 1.103 1.00 97.94 100 PRO A O 1
ATOM 816 N N . PHE A 1 101 ? 4.508 -3.764 -0.091 1.00 97.88 101 PHE A N 1
ATOM 817 C CA . PHE A 1 101 ? 4.161 -4.308 -1.390 1.00 97.88 101 PHE A CA 1
ATOM 818 C C . PHE A 1 101 ? 5.265 -4.083 -2.415 1.00 97.88 101 PHE A C 1
ATOM 820 O O . PHE A 1 101 ? 6.095 -3.180 -2.304 1.00 97.88 101 PHE A O 1
ATOM 827 N N . VAL A 1 102 ? 5.214 -4.913 -3.449 1.00 97.69 102 VAL A N 1
ATOM 828 C CA . VAL A 1 102 ? 5.938 -4.758 -4.701 1.00 97.69 102 VAL A CA 1
ATOM 829 C C . VAL A 1 102 ? 4.933 -4.942 -5.824 1.00 97.69 102 VAL A C 1
ATOM 831 O O . VAL A 1 102 ? 4.194 -5.926 -5.848 1.00 97.69 102 VAL A O 1
ATOM 834 N N . THR A 1 103 ? 4.902 -4.003 -6.758 1.00 97.81 103 THR A N 1
ATOM 835 C CA . THR A 1 103 ? 4.080 -4.085 -7.963 1.00 97.81 103 THR A CA 1
ATOM 836 C C . THR A 1 103 ? 4.853 -3.5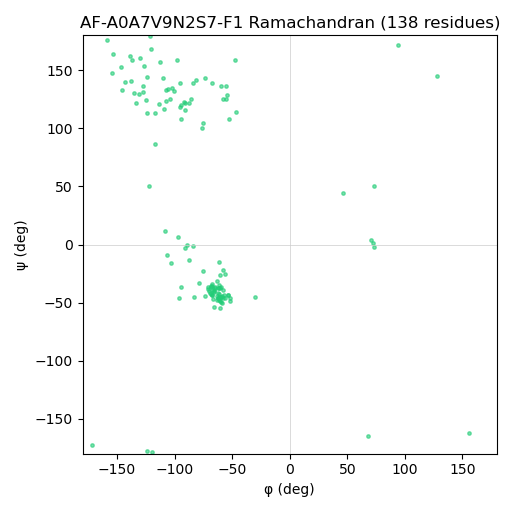80 -9.172 1.00 97.81 103 THR A C 1
ATOM 838 O O . THR A 1 103 ? 5.863 -2.900 -9.017 1.00 97.81 103 THR A O 1
ATOM 841 N N . GLY A 1 104 ? 4.424 -3.902 -10.387 1.00 96.56 104 GLY A N 1
ATOM 842 C CA . GLY A 1 104 ? 5.017 -3.304 -11.579 1.00 96.56 104 GLY A CA 1
ATOM 843 C C . GLY A 1 104 ? 4.867 -4.134 -12.838 1.00 96.56 104 GLY A C 1
ATOM 844 O O . GLY A 1 104 ? 4.040 -5.036 -12.931 1.00 96.56 104 GLY A O 1
ATOM 845 N N . THR A 1 105 ? 5.701 -3.803 -13.814 1.00 96.50 105 THR A N 1
ATOM 846 C CA . THR A 1 105 ? 5.801 -4.471 -15.116 1.00 96.50 105 THR A CA 1
ATOM 847 C C . THR A 1 105 ? 7.218 -4.996 -15.309 1.00 96.50 105 THR A C 1
ATOM 849 O O . THR A 1 105 ? 8.113 -4.744 -14.504 1.00 96.50 105 THR A O 1
ATOM 852 N N . SER A 1 106 ? 7.479 -5.648 -16.438 1.00 95.38 106 SER A N 1
ATOM 853 C CA . SER A 1 106 ? 8.854 -5.986 -16.839 1.00 95.38 106 SER A CA 1
ATOM 854 C C . SER A 1 106 ? 9.783 -4.775 -17.057 1.00 95.38 106 SER A C 1
ATOM 856 O O . SER A 1 106 ? 10.994 -4.966 -17.132 1.00 95.38 106 SER A O 1
ATOM 858 N N . ARG A 1 107 ? 9.252 -3.544 -17.171 1.00 95.19 107 ARG A N 1
ATOM 859 C CA . ARG A 1 107 ? 10.045 -2.323 -17.427 1.00 95.19 107 ARG A CA 1
ATOM 860 C C . ARG A 1 107 ? 10.390 -1.546 -16.162 1.00 95.19 107 ARG A C 1
ATOM 862 O O . ARG A 1 107 ? 11.532 -1.138 -16.000 1.00 95.19 107 ARG A O 1
ATOM 869 N N . HIS A 1 108 ? 9.402 -1.344 -15.295 1.00 95.81 108 HIS A N 1
ATOM 870 C CA . HIS A 1 108 ? 9.542 -0.586 -14.051 1.00 95.81 108 HIS A CA 1
ATOM 871 C C . HIS A 1 108 ? 8.804 -1.300 -12.923 1.00 95.81 108 HIS A C 1
ATOM 873 O O . HIS A 1 108 ? 7.713 -1.842 -13.141 1.00 95.81 108 HIS A O 1
ATOM 879 N N . GLY A 1 109 ? 9.412 -1.281 -11.744 1.00 97.12 109 GLY A N 1
ATOM 880 C CA . GLY A 1 109 ? 8.864 -1.776 -10.493 1.00 97.12 109 GLY A CA 1
ATOM 881 C C . GLY A 1 109 ? 8.603 -0.639 -9.520 1.00 97.12 109 GLY A C 1
ATOM 882 O O . GLY A 1 109 ? 9.223 0.419 -9.597 1.00 97.12 109 GLY A O 1
ATOM 883 N N . HIS A 1 110 ? 7.697 -0.893 -8.589 1.00 97.56 110 HIS A N 1
ATOM 884 C CA . HIS A 1 110 ? 7.303 0.011 -7.523 1.00 97.56 110 HIS A CA 1
ATOM 885 C C . HIS A 1 110 ? 7.288 -0.783 -6.222 1.00 97.56 110 HIS A C 1
ATOM 887 O O . HIS A 1 110 ? 6.585 -1.790 -6.110 1.00 97.56 110 HIS A O 1
ATOM 893 N N . SER A 1 111 ? 8.070 -0.338 -5.248 1.00 97.00 111 SER A N 1
ATOM 894 C CA . SER A 1 111 ? 8.050 -0.857 -3.883 1.00 97.00 111 SER A CA 1
ATOM 895 C C . SER A 1 111 ? 7.466 0.191 -2.956 1.00 97.00 111 SER A C 1
ATOM 897 O O . SER A 1 111 ? 7.691 1.390 -3.135 1.00 97.00 111 SER A O 1
ATOM 899 N N . GLY A 1 112 ? 6.703 -0.253 -1.970 1.00 97.06 112 GLY A N 1
ATOM 900 C CA . GLY A 1 112 ? 6.009 0.674 -1.101 1.00 97.06 112 GLY A CA 1
ATOM 901 C C . GLY A 1 112 ? 5.338 0.016 0.084 1.00 97.06 112 GLY A C 1
ATOM 902 O O . GLY A 1 112 ? 5.502 -1.177 0.337 1.00 97.06 112 GLY A O 1
ATOM 903 N N . SER A 1 113 ? 4.565 0.816 0.806 1.00 98.00 113 SER A N 1
ATOM 904 C CA . SER A 1 113 ? 3.743 0.381 1.927 1.00 98.00 113 SER A CA 1
ATOM 905 C C . SER A 1 113 ? 2.360 1.005 1.840 1.00 98.00 113 SER A C 1
ATOM 907 O O . SER A 1 113 ? 2.225 2.219 1.725 1.00 98.00 113 SER A O 1
ATOM 909 N N . VAL A 1 114 ? 1.327 0.177 1.977 1.00 98.12 114 VAL A N 1
ATOM 910 C CA . VAL A 1 114 ? -0.012 0.644 2.354 1.00 98.12 114 VAL A CA 1
ATOM 911 C C . VAL A 1 114 ? -0.121 0.574 3.873 1.00 98.12 114 VAL A C 1
ATOM 913 O O . VAL A 1 114 ? 0.076 -0.489 4.461 1.00 98.12 114 VAL A O 1
ATOM 916 N N . ILE A 1 115 ? -0.422 1.693 4.523 1.00 98.12 115 ILE A N 1
ATOM 917 C CA . ILE A 1 115 ? -0.566 1.778 5.979 1.00 98.12 115 ILE A CA 1
ATOM 918 C C . ILE A 1 115 ? -2.040 1.970 6.311 1.00 98.12 115 ILE A C 1
ATOM 92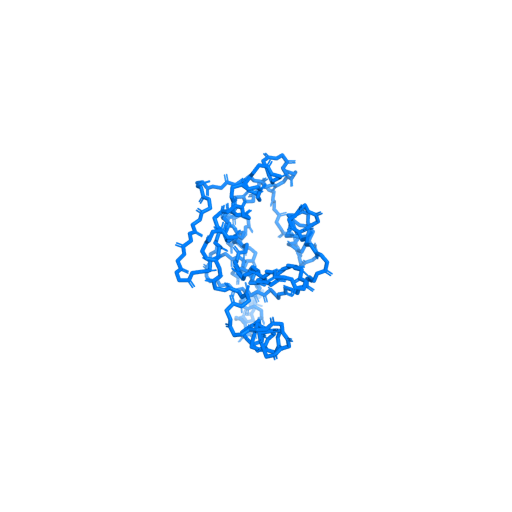0 O O . ILE A 1 115 ? -2.622 2.997 5.978 1.00 98.12 115 ILE A O 1
ATOM 924 N N . LEU A 1 116 ? -2.635 1.001 7.002 1.00 97.69 116 LEU A N 1
ATOM 925 C CA . LEU A 1 116 ? -3.959 1.141 7.595 1.00 97.69 116 LEU A CA 1
ATOM 926 C C . LEU A 1 116 ? -3.811 1.671 9.024 1.00 97.69 116 LEU A C 1
ATOM 928 O O . LEU A 1 116 ? -3.247 0.998 9.891 1.00 97.69 116 LEU A O 1
ATOM 932 N N . ALA A 1 117 ? -4.329 2.872 9.255 1.00 96.81 117 ALA A N 1
ATOM 933 C CA . ALA A 1 117 ? -4.257 3.617 10.505 1.00 96.81 117 ALA A CA 1
ATOM 934 C C . ALA A 1 117 ? -5.661 3.992 11.022 1.00 96.81 117 ALA A C 1
ATOM 936 O O . ALA A 1 117 ? -6.690 3.619 10.453 1.00 96.81 117 ALA A O 1
ATOM 937 N N . GLY A 1 118 ? -5.698 4.726 12.134 1.00 95.81 118 GLY A N 1
ATOM 938 C CA . GLY A 1 118 ? -6.929 5.111 12.823 1.00 95.81 118 GLY A CA 1
ATOM 939 C C . GLY A 1 118 ? -7.308 4.143 13.953 1.00 95.81 118 GLY A C 1
ATOM 940 O O . GLY A 1 118 ? -6.690 3.087 14.116 1.00 95.81 118 GLY A O 1
ATOM 941 N N . PRO A 1 119 ? -8.326 4.485 14.762 1.00 95.38 119 PRO A N 1
ATOM 942 C CA . PRO A 1 119 ? -8.652 3.769 15.996 1.00 95.38 119 PRO A CA 1
ATOM 943 C C . PRO A 1 119 ? -8.990 2.295 15.756 1.00 95.38 119 PRO A C 1
ATOM 945 O O . PRO A 1 119 ? -8.594 1.437 16.541 1.00 95.38 119 PRO A O 1
ATOM 948 N N . HIS A 1 120 ? -9.665 1.981 14.649 1.00 95.81 120 HIS A N 1
ATOM 949 C CA . HIS A 1 120 ? -10.047 0.612 14.310 1.00 95.81 120 HIS A CA 1
ATOM 950 C C . HIS A 1 120 ? -8.854 -0.265 13.918 1.00 95.81 120 HIS A C 1
ATOM 952 O O . HIS A 1 120 ? -8.781 -1.424 14.332 1.00 95.81 120 HIS A O 1
ATOM 958 N N . ALA A 1 121 ? -7.904 0.287 13.157 1.00 94.88 121 ALA A N 1
ATOM 959 C CA . ALA A 1 121 ? -6.669 -0.408 12.813 1.00 94.88 121 ALA A CA 1
ATOM 960 C C . ALA A 1 121 ? -5.762 -0.575 14.039 1.00 94.88 121 ALA A C 1
ATOM 962 O O . ALA A 1 121 ? -5.233 -1.666 14.259 1.00 94.88 121 ALA A O 1
ATOM 963 N N . ALA A 1 122 ? -5.648 0.466 14.868 1.00 95.06 122 ALA A N 1
ATOM 964 C CA . ALA A 1 122 ? -4.874 0.444 16.103 1.00 95.06 122 ALA A CA 1
ATOM 965 C C . ALA A 1 122 ? -5.398 -0.613 17.084 1.00 95.06 122 ALA A C 1
ATOM 967 O O . ALA A 1 122 ? -4.654 -1.511 17.471 1.00 95.06 122 ALA A O 1
ATOM 968 N N . GLU A 1 123 ? -6.690 -0.572 17.428 1.00 93.38 123 GLU A N 1
ATOM 969 C CA . GLU A 1 123 ? -7.304 -1.532 18.353 1.00 93.38 123 GLU A CA 1
ATOM 970 C C . GLU A 1 123 ? -7.118 -2.977 17.868 1.00 93.38 123 GLU A C 1
ATOM 972 O O . GLU A 1 123 ? -6.791 -3.879 18.645 1.00 93.38 123 GLU A O 1
ATOM 977 N N . PHE A 1 124 ? -7.310 -3.223 16.569 1.00 93.19 124 PHE A N 1
ATOM 978 C CA . PHE A 1 124 ? -7.113 -4.552 16.008 1.00 93.19 124 PHE A CA 1
ATOM 979 C C . PHE A 1 124 ? -5.649 -4.998 16.059 1.00 93.19 124 PHE A C 1
ATOM 981 O O . PHE A 1 124 ? -5.384 -6.118 16.506 1.00 93.19 124 PHE A O 1
ATOM 988 N N . SER A 1 125 ? -4.714 -4.136 15.648 1.00 93.12 125 SER A N 1
ATOM 989 C CA . SER A 1 125 ? -3.284 -4.447 15.678 1.00 93.12 125 SER A CA 1
ATOM 990 C C . SER A 1 125 ? -2.823 -4.788 17.095 1.00 93.12 125 SER A C 1
ATOM 992 O O . SER A 1 125 ? -2.213 -5.836 17.302 1.00 93.12 125 SER A O 1
ATOM 994 N N . GLU A 1 126 ? -3.212 -3.995 18.098 1.00 91.44 126 GLU A N 1
ATOM 995 C CA . GLU A 1 126 ? -2.875 -4.256 19.502 1.00 91.44 126 GLU A CA 1
ATOM 996 C C . GLU A 1 126 ? -3.389 -5.613 19.988 1.00 91.44 126 GLU A C 1
ATOM 998 O O . GLU A 1 126 ? -2.618 -6.432 20.501 1.00 91.44 126 GLU A O 1
ATOM 1003 N N . ARG A 1 127 ? -4.679 -5.904 19.764 1.00 88.81 127 ARG A N 1
ATOM 1004 C CA . ARG A 1 127 ? -5.272 -7.197 20.142 1.00 88.81 127 ARG A CA 1
ATOM 1005 C C . ARG A 1 127 ? -4.549 -8.364 19.468 1.00 88.81 127 ARG A C 1
ATOM 1007 O O . ARG A 1 127 ? -4.365 -9.411 20.090 1.00 88.81 127 ARG A O 1
ATOM 1014 N N . PHE A 1 128 ? -4.145 -8.213 18.207 1.00 86.56 128 PHE A N 1
ATOM 1015 C CA . PHE A 1 128 ? -3.466 -9.274 17.467 1.00 86.56 128 PHE A CA 1
ATOM 1016 C C . PHE A 1 128 ? -2.016 -9.478 17.927 1.00 86.56 128 PHE A C 1
ATOM 1018 O O . PHE A 1 128 ? -1.610 -10.617 18.170 1.00 86.56 128 PHE A O 1
ATOM 1025 N N . ARG A 1 129 ? -1.255 -8.394 18.129 1.00 86.75 129 ARG A N 1
ATOM 1026 C CA . ARG A 1 129 ? 0.116 -8.454 18.666 1.00 86.75 129 ARG A CA 1
ATOM 1027 C C . ARG A 1 129 ? 0.142 -9.119 20.043 1.00 86.75 129 ARG A C 1
ATOM 1029 O O . ARG A 1 129 ? 0.951 -10.016 20.266 1.00 86.75 129 ARG A O 1
ATOM 1036 N N . GLN A 1 130 ? -0.794 -8.772 20.930 1.00 83.50 130 GLN A N 1
ATOM 1037 C CA . GLN A 1 130 ? -0.913 -9.407 22.249 1.00 83.50 130 GLN A CA 1
ATOM 1038 C C . GLN A 1 130 ? -1.194 -10.913 22.157 1.00 83.50 130 GLN A C 1
ATOM 1040 O O . GLN A 1 130 ? -0.645 -11.682 22.942 1.00 83.50 130 GLN A O 1
ATOM 1045 N N . ARG A 1 131 ? -2.000 -11.372 21.191 1.00 78.75 131 ARG A N 1
ATOM 1046 C CA . ARG A 1 131 ? -2.259 -12.812 20.995 1.00 78.75 131 ARG A CA 1
ATOM 1047 C C . ARG A 1 131 ? -1.009 -13.578 20.560 1.00 78.75 131 ARG A C 1
ATOM 1049 O O . ARG A 1 131 ? -0.783 -14.674 21.062 1.00 78.75 131 ARG A O 1
ATOM 1056 N N . LEU A 1 132 ? -0.199 -13.009 19.664 1.00 71.19 132 LEU A N 1
ATOM 1057 C CA . LEU A 1 132 ? 1.023 -13.649 19.155 1.00 71.19 132 LEU A CA 1
ATOM 1058 C C . LEU A 1 132 ? 2.112 -13.803 20.223 1.00 71.19 132 LEU A C 1
ATOM 1060 O O . LEU A 1 132 ? 2.827 -14.799 20.228 1.00 71.19 132 LEU A O 1
ATOM 1064 N N . VAL A 1 133 ? 2.220 -12.836 21.135 1.00 65.56 133 VAL A N 1
ATOM 1065 C CA . VAL A 1 133 ? 3.220 -12.846 22.219 1.00 65.56 133 VAL A CA 1
ATOM 1066 C C . VAL A 1 133 ? 2.744 -13.673 23.431 1.00 65.56 133 VAL A C 1
ATOM 1068 O O . VAL A 1 133 ? 3.480 -13.846 24.396 1.00 65.56 133 VAL A O 1
ATOM 1071 N N . GLY A 1 134 ? 1.530 -14.240 23.385 1.00 51.50 134 GLY A N 1
ATOM 1072 C CA . GLY A 1 134 ? 0.960 -14.997 24.502 1.00 51.50 134 GLY A CA 1
ATOM 1073 C C . GLY A 1 134 ? 0.518 -14.089 25.650 1.00 51.50 134 GLY A C 1
ATOM 1074 O O . GLY A 1 134 ? 0.896 -14.316 26.797 1.00 51.50 134 GLY A O 1
ATOM 1075 N N . GLY A 1 135 ? -0.255 -13.047 25.325 1.00 47.66 135 GLY A N 1
ATOM 1076 C CA . GLY A 1 135 ? -0.774 -12.049 26.259 1.00 47.66 135 GLY A CA 1
ATOM 1077 C C . GLY A 1 135 ? -1.415 -12.653 27.516 1.00 47.66 135 GLY A C 1
ATOM 1078 O O . GLY A 1 135 ? -1.796 -13.830 27.520 1.00 47.66 135 GLY A O 1
ATOM 1079 N N . PRO A 1 136 ? -1.514 -11.862 28.602 1.00 50.47 136 PRO A N 1
ATOM 1080 C CA . PRO A 1 136 ? -1.848 -12.372 29.922 1.00 50.47 136 PRO A CA 1
ATOM 1081 C C . PRO A 1 136 ? -3.159 -13.146 29.844 1.00 50.47 136 PRO A C 1
ATOM 1083 O O . PRO A 1 136 ? -4.164 -12.634 29.350 1.00 50.47 136 PRO A O 1
ATOM 1086 N N . ARG A 1 137 ? -3.124 -14.407 30.294 1.00 46.22 137 ARG A N 1
ATOM 1087 C CA . ARG A 1 137 ? -4.317 -15.239 30.458 1.00 46.22 137 ARG A CA 1
ATOM 1088 C C . ARG A 1 137 ? -5.353 -14.388 31.184 1.00 46.22 137 ARG A C 1
ATOM 1090 O O . ARG A 1 137 ? -5.110 -13.997 32.322 1.00 46.22 137 ARG A O 1
ATOM 1097 N N . PHE A 1 138 ? -6.456 -14.064 30.512 1.00 43.91 138 PHE A N 1
ATOM 1098 C CA . PHE A 1 138 ? -7.593 -13.410 31.144 1.00 43.91 138 PHE A CA 1
ATOM 1099 C C . PHE A 1 138 ? -7.979 -14.258 32.364 1.00 43.91 138 PHE A C 1
ATOM 1101 O O . PHE A 1 138 ? -8.463 -15.379 32.210 1.00 43.91 138 PHE A O 1
ATOM 1108 N N . HIS A 1 139 ? -7.694 -13.761 33.568 1.00 35.94 139 HIS A N 1
ATOM 1109 C CA . HIS A 1 139 ? -8.318 -14.271 34.777 1.00 35.94 139 HIS A CA 1
ATOM 1110 C C . HIS A 1 139 ? -9.741 -13.714 34.778 1.00 35.94 139 HIS A C 1
ATOM 1112 O O . HIS A 1 139 ? -9.934 -12.511 34.952 1.00 35.94 139 HIS A O 1
ATOM 1118 N N . ALA A 1 140 ? -10.691 -14.593 34.452 1.00 38.59 140 ALA A N 1
ATOM 1119 C CA . ALA A 1 140 ? -12.110 -14.403 34.728 1.00 38.59 140 ALA A CA 1
ATOM 1120 C C . ALA A 1 140 ? -12.380 -14.530 36.232 1.00 38.59 140 ALA A C 1
ATOM 1122 O O . ALA A 1 140 ? -11.625 -15.285 36.894 1.00 38.59 140 ALA A O 1
#

Nearest PDB structures (foldseek):
  7m0e-assembly2_B  TM=6.102E-01  e=1.720E-03  Homo sapiens
  6aeh-assembly1_A  TM=4.374E-01  e=2.685E-03  Homo sapiens
  6iph-assembly1_A  TM=4.642E-01  e=2.685E-03  Homo sapiens
  7cob-assembly1_A  TM=4.581E-01  e=1.088E-02  Homo sapiens
  9j8p-assembly1_A  TM=4.797E-01  e=2.054E-02  Homo sapiens

Radius of gyration: 16.13 Å; Cα contacts (8 Å, |Δi|>4): 242; chains: 1; bounding box: 34×28×52 Å

Secondary structure (DSSP, 8-state):
-HHHHHHHHHHHH-TTTT--HHHHHHHHHHHHHHHTT-SSEEE-SPPEEETTEEEEEEEE-S---SHHHHHHHHHHHHHHH--SEEEE--EEETTEEEEEEEEE-SS-EEEEEEEEESHHHHHHHHHHHHHHTT------

Foldseek 3Di:
DQVVVVVVLCVVLHVCQLVPPVVLVVLQVQLQVQCCDQPQKHWDDGWDADRSATETEIEGNDADPDPVSVVVRVVSSCVRRADPDKDWDWDQDAQWIKIWMWHDDSRHIGTYIYIYGDPRRNVVSVVVVCVVVVHDDPDD

Solvent-accessible surface area (backbone atoms only — not comparable to full-atom values): 7589 Å² total; per-residue (Å²): 103,73,65,56,51,52,50,53,48,19,74,72,56,34,86,55,21,46,60,42,61,70,60,44,53,53,48,42,58,50,37,54,64,61,47,71,80,48,79,63,33,46,71,51,85,72,67,43,75,56,97,57,32,39,37,43,42,26,38,38,74,51,80,44,87,46,70,66,51,52,47,50,53,52,49,59,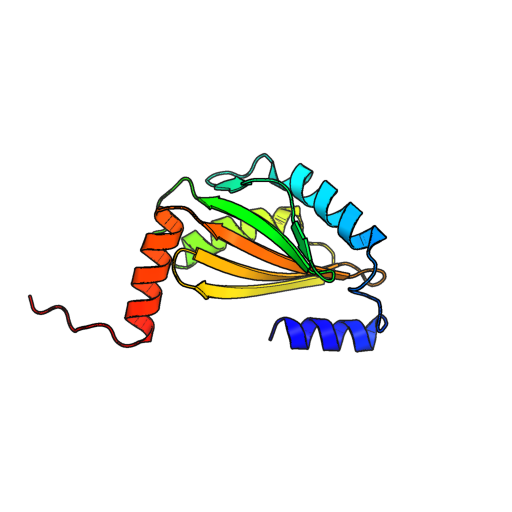49,42,73,61,63,53,45,94,38,73,49,71,50,84,43,77,43,91,53,20,37,36,32,46,35,39,28,26,55,83,77,45,35,40,35,32,33,44,34,39,23,47,70,30,29,17,56,39,23,48,58,51,55,36,59,76,76,62,48,81,78,81,81,126

pLDDT: mean 91.72, std 11.68, range [35.94, 98.19]